Protein AF-A0AAV8YBH5-F1 (afdb_monomer)

Secondary structure (DSSP, 8-state):
-EEE-TTS-EEEE--SS-TTS-HHHHHHTSHHHHHHHHSPPSTT--EE--TTSPPBTTEE---SS--SHHHHHHHHHHHHHHHHHHHHHHHHHHHSGGGSGGG----S-HHHHHHHHHHHHHHHHHHHHTT----S-GGG-

Radius of gyration: 16.52 Å; Cα contacts (8 Å, |Δi|>4): 124; chains: 1; bounding box: 41×40×45 Å

Foldseek 3Di:
DWFDDPLLQTPDDDLLDDPVDQPQVCCVPDPVVVCVVVDPDPPPAADEDEPSHDDDPRYDYQDPDDDDPVSVVVNVVSVVNVVSVVVSLLLLCVVVVCSPCVVPDPPDDSVVVSVVSVVSSVVVNVCSVVVPDDPDDPVSD

Solvent-accessible surface area (backbone atoms only — not comparable to full-atom values): 8636 Å² total; per-residue (Å²): 95,77,42,61,52,97,82,74,41,70,78,47,77,50,66,91,65,65,92,87,58,56,64,38,60,52,46,75,70,36,69,64,51,56,44,63,75,75,41,86,65,63,88,96,58,68,44,79,47,54,76,68,40,73,76,50,100,54,27,48,45,49,65,90,78,58,86,48,74,67,45,44,51,50,36,60,70,51,46,61,60,55,55,52,55,52,43,50,53,29,50,49,23,64,76,42,34,74,71,25,77,91,53,42,84,77,92,56,59,68,76,56,50,38,52,50,54,52,48,53,56,53,51,50,41,50,36,61,76,68,65,56,80,78,93,65,58,83,88,73,82

Sequence (141 aa):
MIVCDSNKKIIDVVAQYPGSVHDSFIYNNCGLRRFLHSAELPRNSWLLGDKGYPLEHCLLTPFRNPNNDMEERYNIAHRPTRNLIECIFGI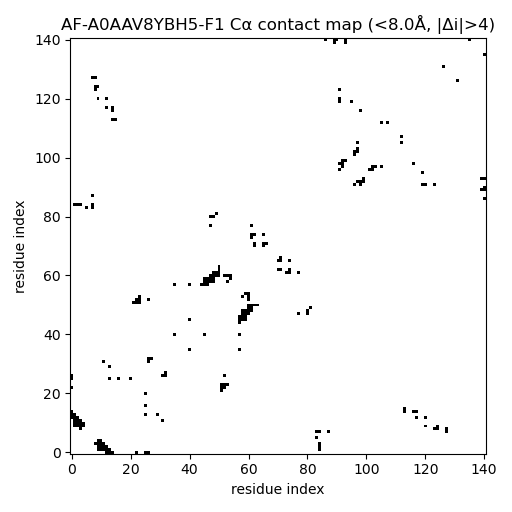LKLIWRILHDSGGNLLYKPSKIIKLIICCVMLHNIRIAHNFPEEYNEYDI

Mean predicted aligned error: 4.98 Å

pLDDT: mean 89.53, std 8.85, range [56.62, 97.75]

InterPro domains:
  IPR027806 Harbinger transposase-derived nuclease domain [PF13359] (1-125)
  IPR045249 Putative nuclease HARBI1-like [PTHR22930] (2-130)

Structure (mmCIF, N/CA/C/O backbone):
data_AF-A0AAV8YBH5-F1
#
_entry.id   AF-A0AAV8YBH5-F1
#
loop_
_atom_site.group_PDB
_atom_site.id
_atom_site.type_symbol
_atom_site.label_atom_id
_atom_site.label_alt_id
_atom_site.label_comp_id
_atom_site.label_asym_id
_atom_site.label_entity_id
_atom_site.label_seq_id
_atom_site.pdbx_PDB_ins_code
_atom_site.Cartn_x
_atom_site.Cartn_y
_atom_site.Cartn_z
_atom_site.occupancy
_atom_site.B_iso_or_equiv
_atom_site.auth_seq_id
_atom_site.auth_comp_id
_atom_site.auth_asym_id
_atom_site.auth_atom_id
_atom_site.pdbx_PDB_model_num
ATOM 1 N N . MET A 1 1 ? -0.035 -2.577 6.803 1.00 92.44 1 MET A N 1
ATOM 2 C CA . MET A 1 1 ? -0.074 -2.726 5.330 1.00 92.44 1 MET A CA 1
ATOM 3 C C . MET A 1 1 ? -1.412 -2.213 4.816 1.00 92.44 1 MET A C 1
ATOM 5 O O . MET A 1 1 ? -2.434 -2.556 5.402 1.00 92.44 1 MET A O 1
ATOM 9 N N . ILE A 1 2 ? -1.403 -1.387 3.771 1.00 95.00 2 ILE A N 1
ATOM 10 C CA . ILE A 1 2 ? -2.594 -0.922 3.045 1.00 95.00 2 ILE A CA 1
ATOM 11 C C . ILE A 1 2 ? -2.386 -1.267 1.573 1.00 95.00 2 ILE A C 1
ATOM 13 O O . ILE A 1 2 ? -1.270 -1.142 1.074 1.00 95.00 2 ILE A O 1
ATOM 17 N N . VAL A 1 3 ? -3.453 -1.676 0.896 1.00 94.94 3 VAL A N 1
ATOM 18 C CA . VAL A 1 3 ? -3.488 -1.810 -0.561 1.00 94.94 3 VAL A CA 1
ATOM 19 C C . VAL A 1 3 ? -4.598 -0.920 -1.088 1.00 94.94 3 VAL A C 1
ATOM 21 O O . VAL A 1 3 ? -5.679 -0.868 -0.499 1.00 94.94 3 VAL A O 1
ATOM 24 N N . CYS A 1 4 ? -4.345 -0.213 -2.183 1.00 95.06 4 CYS A N 1
ATOM 25 C CA . CYS A 1 4 ? -5.305 0.693 -2.795 1.00 95.06 4 CYS A CA 1
ATOM 26 C C . CYS A 1 4 ? -5.324 0.558 -4.318 1.00 95.06 4 CYS A C 1
ATOM 28 O O . CYS A 1 4 ? -4.398 0.007 -4.915 1.00 95.06 4 CYS A O 1
ATOM 30 N N . ASP A 1 5 ? -6.377 1.086 -4.935 1.00 92.44 5 ASP A N 1
ATOM 31 C CA . ASP A 1 5 ? -6.405 1.342 -6.372 1.00 92.44 5 ASP A CA 1
ATOM 32 C C . ASP A 1 5 ? -5.802 2.718 -6.714 1.00 92.44 5 ASP A C 1
ATOM 34 O O . ASP A 1 5 ? -5.404 3.488 -5.833 1.00 92.44 5 ASP A O 1
ATOM 38 N N . SER A 1 6 ? -5.745 3.043 -8.007 1.00 89.88 6 SER A N 1
ATOM 39 C CA . SER A 1 6 ? -5.219 4.317 -8.514 1.00 89.88 6 SER A CA 1
ATOM 40 C C . SER A 1 6 ? -6.033 5.548 -8.096 1.00 89.88 6 SER A C 1
ATOM 42 O O . SER A 1 6 ? -5.536 6.663 -8.211 1.00 89.88 6 SER A O 1
ATOM 44 N N . ASN A 1 7 ? -7.260 5.370 -7.599 1.00 90.31 7 ASN A N 1
ATOM 45 C CA . ASN A 1 7 ? -8.150 6.443 -7.148 1.00 90.31 7 ASN A CA 1
ATOM 46 C C . ASN A 1 7 ? -8.070 6.657 -5.629 1.00 90.31 7 ASN A C 1
ATOM 48 O O . ASN A 1 7 ? -8.991 7.210 -5.030 1.00 90.31 7 ASN A O 1
ATOM 52 N N . LYS A 1 8 ? -6.984 6.198 -4.988 1.00 92.50 8 LYS A N 1
ATOM 53 C CA . LYS A 1 8 ? -6.759 6.256 -3.533 1.00 92.50 8 LYS A CA 1
ATOM 54 C C . LYS A 1 8 ? -7.788 5.463 -2.711 1.00 92.50 8 LYS A C 1
ATOM 56 O O . LYS A 1 8 ? -7.820 5.605 -1.484 1.00 92.50 8 LYS A O 1
ATOM 61 N N . LYS A 1 9 ? -8.622 4.621 -3.337 1.00 94.69 9 LYS A N 1
ATOM 62 C CA . LYS A 1 9 ? -9.586 3.780 -2.620 1.00 94.69 9 LYS A CA 1
ATOM 63 C C . LYS A 1 9 ? -8.855 2.585 -2.033 1.00 94.69 9 LYS A C 1
ATOM 65 O O . LYS A 1 9 ? -8.199 1.829 -2.745 1.00 94.69 9 LYS A O 1
ATOM 70 N N . ILE A 1 10 ? -8.985 2.398 -0.727 1.00 96.81 10 ILE A N 1
ATOM 71 C CA . ILE A 1 10 ? -8.327 1.311 -0.006 1.00 96.81 10 ILE A CA 1
ATOM 72 C C . ILE A 1 10 ? -9.113 0.018 -0.242 1.00 96.81 10 ILE A C 1
ATOM 74 O O . ILE A 1 10 ? -10.306 -0.046 0.053 1.00 96.81 10 ILE A O 1
ATOM 78 N N . ILE A 1 11 ? -8.450 -1.006 -0.775 1.00 94.25 11 ILE A N 1
ATOM 79 C CA . ILE A 1 11 ? -9.054 -2.304 -1.103 1.00 94.25 11 ILE A CA 1
ATOM 80 C C . ILE A 1 11 ? -8.785 -3.364 -0.033 1.00 94.25 11 ILE A C 1
ATOM 82 O O . ILE A 1 11 ? -9.617 -4.243 0.169 1.00 94.25 11 ILE A O 1
ATOM 86 N N . ASP A 1 12 ? -7.655 -3.267 0.669 1.00 95.00 12 ASP A N 1
ATOM 87 C CA . ASP A 1 12 ? -7.287 -4.172 1.757 1.00 95.00 12 ASP A CA 1
ATOM 88 C C . ASP A 1 12 ? -6.472 -3.429 2.819 1.00 95.00 12 ASP A C 1
ATOM 90 O O . ASP A 1 12 ? -5.710 -2.503 2.519 1.00 95.00 12 ASP A O 1
ATOM 94 N N . VAL A 1 13 ? -6.637 -3.833 4.078 1.00 96.06 13 VAL A N 1
ATOM 95 C CA . VAL A 1 13 ? -5.905 -3.262 5.207 1.00 96.06 13 VAL A CA 1
ATOM 96 C C . VAL A 1 13 ? -5.565 -4.336 6.232 1.00 96.06 13 VAL A C 1
ATOM 98 O O . VAL A 1 13 ? -6.417 -5.074 6.724 1.00 96.06 13 VAL A O 1
ATOM 101 N N . VAL A 1 14 ? -4.297 -4.355 6.635 1.00 95.75 14 VAL A N 1
ATOM 102 C CA . VAL A 1 14 ? -3.799 -5.170 7.743 1.00 95.75 14 VAL A CA 1
ATOM 103 C C . VAL A 1 14 ? -3.192 -4.249 8.793 1.00 95.75 14 VAL A C 1
ATOM 105 O O . VAL A 1 14 ? -2.105 -3.696 8.601 1.00 95.75 14 VAL A O 1
ATOM 108 N N . ALA A 1 15 ? -3.908 -4.106 9.911 1.00 94.31 15 ALA A N 1
ATOM 109 C CA . ALA A 1 15 ? -3.561 -3.232 11.038 1.00 94.31 15 ALA A CA 1
ATOM 110 C C . ALA A 1 15 ? -3.095 -3.994 12.297 1.00 94.31 15 ALA A C 1
ATOM 112 O O . ALA A 1 15 ? -2.873 -3.392 13.341 1.00 94.31 15 ALA A O 1
ATOM 113 N N . GLN A 1 16 ? -2.974 -5.324 12.225 1.00 93.25 16 GLN A N 1
ATO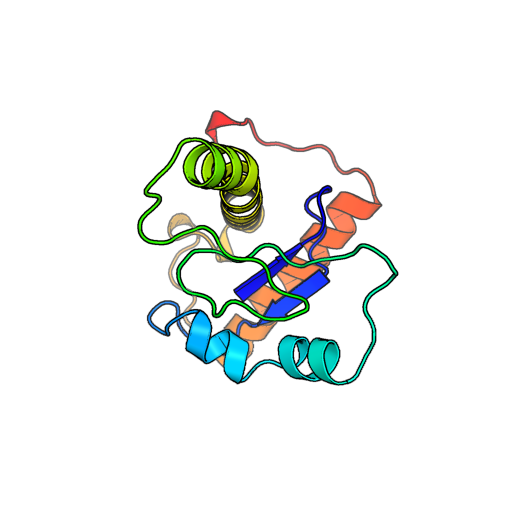M 114 C CA . GLN A 1 16 ? -2.701 -6.187 13.386 1.00 93.25 16 GLN A CA 1
ATOM 115 C C . GLN A 1 16 ? -1.226 -6.210 13.819 1.00 93.25 16 GLN A C 1
ATOM 117 O O . GLN A 1 16 ? -0.908 -6.780 14.860 1.00 93.25 16 GLN A O 1
ATOM 122 N N . TYR A 1 17 ? -0.333 -5.604 13.036 1.00 92.44 17 TYR A N 1
ATOM 123 C CA . TYR A 1 17 ? 1.106 -5.620 13.276 1.00 92.44 17 TYR A CA 1
ATOM 124 C C . TYR A 1 17 ? 1.616 -4.217 13.622 1.00 92.44 17 TYR A C 1
ATOM 126 O O . TYR A 1 17 ? 1.163 -3.245 13.011 1.00 92.44 17 TYR A O 1
ATOM 134 N N . PRO A 1 18 ? 2.561 -4.093 14.571 1.00 87.06 18 PRO A N 1
ATOM 135 C CA . PRO A 1 18 ? 3.231 -2.828 14.836 1.00 87.06 18 PRO A CA 1
ATOM 136 C C . PRO A 1 18 ? 4.136 -2.428 13.663 1.00 87.06 18 PRO A C 1
ATOM 138 O O . PRO A 1 18 ? 4.579 -3.274 12.888 1.00 87.06 18 PRO A O 1
ATOM 141 N N . GLY A 1 19 ? 4.456 -1.134 13.566 1.00 83.88 19 GLY A N 1
ATOM 142 C CA . GLY A 1 19 ? 5.238 -0.575 12.453 1.00 83.88 19 GLY A CA 1
ATOM 143 C C . GLY A 1 19 ? 6.690 -1.060 12.353 1.00 83.88 19 GLY A C 1
ATOM 144 O O . GLY A 1 19 ? 7.342 -0.803 11.351 1.00 83.88 19 GLY A O 1
ATOM 145 N N . SER A 1 20 ? 7.203 -1.767 13.364 1.00 89.62 20 SER A N 1
ATOM 146 C CA . SER A 1 20 ? 8.539 -2.375 13.340 1.00 89.62 20 SER A CA 1
ATOM 147 C C . SER A 1 20 ? 8.597 -3.716 12.601 1.00 89.62 20 SER A C 1
ATOM 149 O O . SER A 1 20 ? 9.685 -4.243 12.377 1.00 89.62 20 SER A O 1
ATOM 151 N N . VAL A 1 21 ? 7.450 -4.304 12.252 1.00 93.50 21 VAL A N 1
ATOM 152 C CA . VAL A 1 21 ? 7.398 -5.596 11.560 1.00 93.50 21 VAL A CA 1
ATOM 153 C C . VAL A 1 21 ? 7.672 -5.394 10.075 1.00 93.50 21 VAL A C 1
ATOM 155 O O . VAL A 1 21 ? 7.069 -4.534 9.443 1.00 93.50 21 VAL A O 1
ATOM 158 N N . HIS A 1 22 ? 8.549 -6.223 9.507 1.00 92.88 22 HIS A N 1
ATOM 159 C CA . HIS A 1 22 ? 8.848 -6.187 8.078 1.00 92.88 22 HIS A CA 1
ATOM 160 C C . HIS A 1 22 ? 7.597 -6.406 7.220 1.00 92.88 22 HIS A C 1
ATOM 162 O O . HIS A 1 22 ? 6.841 -7.356 7.428 1.00 92.88 22 HIS A O 1
ATOM 168 N N . ASP A 1 23 ? 7.449 -5.585 6.186 1.00 91.62 23 ASP A N 1
ATOM 169 C CA . ASP A 1 23 ? 6.336 -5.646 5.240 1.00 91.62 23 ASP A CA 1
ATOM 170 C C . ASP A 1 23 ? 6.159 -7.029 4.594 1.00 91.62 23 ASP A C 1
ATOM 172 O O . ASP A 1 23 ? 5.041 -7.543 4.518 1.00 91.62 23 ASP A O 1
ATOM 176 N N . SER A 1 24 ? 7.257 -7.699 4.227 1.00 93.31 24 SER A N 1
ATOM 177 C CA . SER A 1 24 ? 7.223 -9.078 3.719 1.00 93.31 24 SER A CA 1
ATOM 178 C C . SER A 1 24 ? 6.639 -10.070 4.718 1.00 93.31 24 SER A C 1
ATOM 180 O O . SER A 1 24 ? 5.917 -10.984 4.324 1.00 93.31 24 SER A O 1
ATOM 182 N N . PHE A 1 25 ? 6.910 -9.899 6.014 1.00 95.81 25 PHE A N 1
ATOM 183 C CA . PHE A 1 25 ? 6.336 -10.754 7.046 1.00 95.81 25 PHE A CA 1
ATOM 184 C C . PHE A 1 25 ? 4.823 -10.544 7.139 1.00 95.81 25 PHE A C 1
ATOM 186 O O . PHE A 1 25 ? 4.076 -11.521 7.187 1.00 95.81 25 PHE A O 1
ATOM 193 N N . ILE A 1 26 ? 4.361 -9.292 7.113 1.00 95.75 26 ILE A N 1
ATOM 194 C CA . ILE A 1 26 ? 2.927 -8.974 7.128 1.00 95.75 26 ILE A CA 1
ATOM 195 C C . ILE A 1 26 ? 2.246 -9.569 5.891 1.00 95.75 26 ILE A C 1
ATOM 197 O O . ILE A 1 26 ? 1.220 -10.234 6.023 1.00 95.75 26 ILE A O 1
ATOM 201 N N . TYR A 1 27 ? 2.837 -9.392 4.707 1.00 95.25 27 TYR A N 1
ATOM 202 C CA . TYR A 1 27 ? 2.323 -9.935 3.449 1.00 95.25 27 TYR A CA 1
ATOM 203 C C . TYR A 1 27 ? 2.242 -11.466 3.451 1.00 95.25 27 TYR A C 1
ATOM 205 O O . TYR A 1 27 ? 1.227 -12.041 3.067 1.00 95.25 27 TYR A O 1
ATOM 213 N N . ASN A 1 28 ? 3.273 -12.146 3.954 1.00 94.50 28 ASN A N 1
ATOM 214 C CA . ASN A 1 28 ? 3.293 -13.607 4.024 1.00 94.50 28 ASN A CA 1
ATOM 215 C C . ASN A 1 28 ? 2.211 -14.183 4.949 1.00 94.50 28 ASN A C 1
ATOM 217 O O . ASN A 1 28 ? 1.800 -15.329 4.768 1.00 94.50 28 ASN A O 1
ATOM 221 N N . ASN A 1 29 ? 1.735 -13.390 5.911 1.00 94.69 29 ASN A N 1
ATOM 222 C CA . ASN A 1 29 ? 0.746 -13.803 6.902 1.00 94.69 29 ASN A CA 1
ATOM 223 C C . ASN A 1 29 ? -0.646 -13.183 6.681 1.00 94.69 29 ASN A C 1
ATOM 225 O O . ASN A 1 29 ? -1.551 -13.420 7.482 1.00 94.69 29 ASN A O 1
ATOM 229 N N . CYS A 1 30 ? -0.854 -12.401 5.617 1.00 93.38 30 CYS A N 1
ATOM 230 C CA . CYS A 1 30 ? -2.133 -11.741 5.374 1.00 93.38 30 CYS A CA 1
ATOM 231 C C . CYS A 1 30 ? -3.109 -12.600 4.555 1.00 93.38 30 CYS A C 1
ATOM 233 O O . CYS A 1 30 ? -2.733 -13.493 3.790 1.00 93.38 30 CYS A O 1
ATOM 235 N N . GLY A 1 31 ? -4.403 -12.292 4.697 1.00 92.94 31 GLY A N 1
ATOM 236 C CA . GLY A 1 31 ? -5.460 -12.912 3.895 1.00 92.94 31 GLY A CA 1
ATOM 237 C C . GLY A 1 31 ? -5.344 -12.580 2.405 1.00 92.94 31 GLY A C 1
ATOM 238 O O . GLY A 1 31 ? -5.628 -13.441 1.575 1.00 92.94 31 GLY A O 1
ATOM 239 N N . LEU A 1 32 ? -4.855 -11.380 2.069 1.00 92.25 32 LEU A N 1
ATOM 240 C CA . LEU A 1 32 ? -4.694 -10.931 0.689 1.00 92.25 32 LEU A CA 1
ATOM 241 C C . LEU A 1 32 ? -3.760 -11.843 -0.110 1.00 92.25 32 LEU A C 1
ATOM 243 O O . LEU A 1 32 ? -4.144 -12.300 -1.179 1.00 92.25 32 LEU A O 1
ATOM 247 N N . ARG A 1 33 ? -2.568 -12.177 0.400 1.00 92.81 33 ARG A N 1
ATOM 248 C CA . ARG A 1 33 ? -1.653 -13.085 -0.309 1.00 92.81 33 ARG A CA 1
ATOM 249 C C . ARG A 1 33 ? -2.303 -14.446 -0.560 1.00 92.81 33 ARG A C 1
ATOM 251 O O . ARG A 1 33 ? -2.230 -14.966 -1.666 1.00 92.81 33 ARG A O 1
ATOM 258 N N . ARG A 1 34 ? -3.001 -15.005 0.437 1.00 92.25 34 ARG A N 1
ATOM 259 C CA . ARG A 1 34 ? -3.737 -16.273 0.280 1.00 92.25 34 ARG A CA 1
ATOM 260 C C . ARG A 1 34 ? -4.806 -16.177 -0.809 1.00 92.25 34 ARG A C 1
ATOM 262 O O . ARG A 1 34 ? -4.946 -17.103 -1.602 1.00 92.25 34 ARG A O 1
ATOM 269 N N . PHE A 1 35 ? -5.532 -15.064 -0.857 1.00 90.12 35 PHE A N 1
ATOM 270 C CA . PHE A 1 35 ? -6.500 -14.792 -1.912 1.00 90.12 35 PHE A CA 1
ATOM 271 C C . PHE A 1 35 ? -5.823 -14.724 -3.288 1.00 90.12 35 PHE A C 1
ATOM 273 O O . PHE A 1 35 ? -6.224 -15.452 -4.181 1.00 90.12 35 PHE A O 1
ATOM 280 N N . LEU A 1 36 ? -4.734 -13.968 -3.440 1.00 89.25 36 LEU A N 1
ATOM 281 C CA . LEU A 1 36 ? -3.999 -13.839 -4.710 1.00 89.25 36 LEU A CA 1
ATOM 282 C C . LEU A 1 36 ? -3.410 -15.159 -5.231 1.00 89.25 36 LEU A C 1
ATOM 284 O O . LEU A 1 36 ? -3.212 -15.314 -6.430 1.00 89.25 36 LEU A O 1
ATOM 288 N N . HIS A 1 37 ? -3.098 -16.101 -4.339 1.00 87.25 37 HIS A N 1
ATOM 289 C CA . HIS A 1 37 ? -2.620 -17.442 -4.707 1.00 87.25 37 HIS A CA 1
ATOM 290 C C . HIS A 1 37 ? -3.746 -18.420 -5.052 1.00 87.25 37 HIS A C 1
ATOM 292 O O . HIS A 1 37 ? -3.496 -19.414 -5.724 1.00 87.25 37 HIS A O 1
ATOM 298 N N . SER A 1 38 ? -4.966 -18.175 -4.571 1.00 86.00 38 SER A N 1
ATOM 299 C CA . SER A 1 38 ? -6.115 -19.076 -4.767 1.00 86.00 38 SER A CA 1
ATOM 300 C C . SER A 1 38 ? -7.126 -18.571 -5.794 1.00 86.00 38 SER A C 1
ATOM 302 O O . SER A 1 38 ? -7.915 -19.361 -6.305 1.00 86.00 38 SER A O 1
ATOM 304 N N . ALA A 1 39 ? -7.103 -17.277 -6.099 1.00 77.44 39 ALA A N 1
ATOM 305 C CA . ALA A 1 39 ? -7.981 -16.623 -7.048 1.00 77.44 39 ALA A CA 1
ATOM 306 C C . ALA A 1 39 ? -7.166 -16.014 -8.188 1.00 77.44 39 ALA A C 1
ATOM 308 O O . ALA A 1 39 ? -6.104 -15.428 -7.974 1.00 77.44 39 ALA A O 1
ATOM 309 N N . GLU A 1 40 ? -7.699 -16.102 -9.402 1.00 72.44 40 GLU A N 1
ATOM 310 C CA . GLU A 1 40 ? -7.195 -15.300 -10.506 1.00 72.44 40 GLU A CA 1
ATOM 311 C C . GLU A 1 40 ? -7.640 -13.850 -10.296 1.00 72.44 40 GLU A C 1
ATOM 313 O O . GLU A 1 40 ? -8.835 -13.553 -10.201 1.00 72.44 40 GLU A O 1
ATOM 318 N N . LEU A 1 41 ? -6.671 -12.933 -10.219 1.00 76.38 41 LEU A N 1
ATOM 319 C CA . LEU A 1 41 ? -6.970 -11.515 -10.380 1.00 76.38 41 LEU A CA 1
ATOM 320 C C . LEU A 1 41 ? -7.652 -11.285 -11.741 1.00 76.38 41 LEU A C 1
ATOM 322 O O . LEU A 1 41 ? -7.410 -12.046 -12.685 1.00 76.38 41 LEU A O 1
ATOM 326 N N . PRO A 1 42 ? -8.467 -10.220 -11.886 1.00 79.69 42 PRO A N 1
ATOM 327 C CA . PRO A 1 42 ? -8.978 -9.830 -13.192 1.00 79.69 42 PRO A CA 1
ATOM 328 C C . PRO A 1 42 ? -7.840 -9.776 -14.214 1.00 79.69 42 PRO A C 1
ATOM 330 O O . PRO A 1 42 ? -6.732 -9.337 -13.888 1.00 79.69 42 PRO A O 1
ATOM 333 N N . ARG A 1 43 ? -8.105 -10.229 -15.447 1.00 76.38 43 ARG A N 1
ATOM 334 C CA . ARG A 1 43 ? -7.079 -10.276 -16.499 1.00 76.38 43 ARG A CA 1
ATOM 335 C C . ARG A 1 43 ? -6.333 -8.946 -16.577 1.00 76.38 43 ARG A C 1
ATOM 337 O O . ARG A 1 43 ? -6.953 -7.886 -16.574 1.00 76.38 43 ARG A O 1
ATOM 344 N N . ASN A 1 44 ? -5.010 -9.036 -16.687 1.00 79.81 44 ASN A N 1
ATOM 345 C CA . ASN A 1 44 ? -4.101 -7.893 -16.763 1.00 79.81 44 ASN A CA 1
ATOM 346 C C . ASN A 1 44 ? -4.096 -6.991 -15.514 1.00 79.81 44 ASN A C 1
ATOM 348 O O . ASN A 1 44 ? -3.934 -5.779 -15.634 1.00 79.81 44 ASN A O 1
ATOM 352 N N . SER A 1 45 ? -4.268 -7.571 -14.323 1.00 84.19 45 SER A N 1
ATOM 353 C CA . SER A 1 45 ? -4.137 -6.850 -13.052 1.00 84.19 45 SER A CA 1
ATOM 354 C C . SER A 1 45 ? -2.958 -7.377 -12.240 1.00 84.19 45 SER A C 1
ATOM 356 O O . SER A 1 45 ? -2.805 -8.585 -12.066 1.00 84.19 45 SER A O 1
ATOM 358 N N . TRP A 1 46 ? -2.163 -6.459 -11.693 1.00 89.94 46 TRP A N 1
ATOM 359 C CA . TRP A 1 46 ? -1.047 -6.755 -10.799 1.00 89.94 46 TRP A CA 1
ATOM 360 C C . TRP A 1 46 ? -1.066 -5.798 -9.618 1.00 89.94 46 TRP A C 1
ATOM 362 O O . TRP A 1 46 ? -1.428 -4.630 -9.760 1.00 89.94 46 TRP A O 1
ATOM 372 N N . LEU A 1 47 ? -0.630 -6.283 -8.460 1.00 92.94 47 LEU A N 1
ATOM 373 C CA . LEU A 1 47 ? -0.230 -5.407 -7.373 1.00 92.94 47 LEU A CA 1
ATOM 374 C C . LEU A 1 47 ? 1.189 -4.910 -7.620 1.00 92.94 47 LEU A C 1
ATOM 376 O O . LEU A 1 47 ? 2.048 -5.647 -8.103 1.00 92.94 47 LEU A O 1
ATOM 380 N N . LEU A 1 48 ? 1.430 -3.663 -7.242 1.00 94.75 48 LEU A N 1
ATOM 381 C CA . LEU A 1 48 ? 2.747 -3.049 -7.260 1.00 94.75 48 LEU A CA 1
ATOM 382 C C . LEU A 1 48 ? 3.195 -2.874 -5.805 1.00 94.75 48 LEU A C 1
ATOM 384 O O . LEU A 1 48 ? 2.594 -2.118 -5.045 1.00 94.75 48 LEU A O 1
ATOM 388 N N . GLY A 1 49 ? 4.219 -3.623 -5.404 1.00 94.38 49 GLY A N 1
ATOM 389 C CA . GLY A 1 49 ? 4.813 -3.582 -4.068 1.00 94.38 49 GLY A CA 1
ATOM 390 C C . GLY A 1 49 ? 6.118 -2.799 -4.051 1.00 94.38 49 GLY A C 1
ATOM 391 O O . GLY A 1 49 ? 6.711 -2.526 -5.094 1.00 94.38 49 GLY A O 1
ATOM 392 N N . ASP A 1 50 ? 6.599 -2.441 -2.866 1.00 92.81 50 ASP A N 1
ATOM 393 C CA . ASP A 1 50 ? 7.933 -1.860 -2.723 1.00 92.81 50 ASP A CA 1
ATOM 394 C C . ASP A 1 50 ? 9.048 -2.933 -2.719 1.00 92.81 50 ASP A C 1
ATOM 396 O O . ASP A 1 50 ? 8.794 -4.129 -2.868 1.00 92.81 50 ASP A O 1
ATOM 400 N N . LYS A 1 51 ? 10.313 -2.512 -2.562 1.00 91.44 51 LYS A N 1
ATOM 401 C CA . LYS A 1 51 ? 11.480 -3.423 -2.554 1.00 91.44 51 LYS A CA 1
ATOM 402 C C . LYS A 1 51 ? 11.466 -4.441 -1.399 1.00 91.44 51 LYS A C 1
ATOM 404 O O . LYS A 1 51 ? 12.222 -5.419 -1.451 1.00 91.44 51 LYS A O 1
ATOM 409 N N . GLY A 1 52 ? 10.681 -4.183 -0.352 1.00 91.19 52 GLY A N 1
ATOM 410 C CA . GLY A 1 52 ? 10.556 -5.009 0.842 1.00 91.19 52 GLY A CA 1
ATOM 411 C C . GLY A 1 52 ? 9.691 -6.248 0.637 1.00 91.19 52 GLY A C 1
ATOM 412 O O . GLY A 1 52 ? 9.848 -7.209 1.388 1.00 91.19 52 GLY A O 1
ATOM 413 N N . TYR A 1 53 ? 8.838 -6.270 -0.389 1.00 94.00 53 TYR A N 1
ATOM 414 C CA . TYR A 1 53 ? 7.988 -7.413 -0.721 1.00 94.00 53 TYR A CA 1
ATOM 415 C C . TYR A 1 53 ? 8.699 -8.427 -1.642 1.00 94.00 53 TYR A C 1
ATOM 417 O O . TYR A 1 53 ? 9.650 -8.074 -2.350 1.00 94.00 53 TYR A O 1
ATOM 425 N N . PRO A 1 54 ? 8.272 -9.705 -1.647 1.00 93.12 54 PRO A N 1
ATOM 426 C CA . PRO A 1 54 ? 8.719 -10.671 -2.648 1.00 93.12 54 PRO A CA 1
ATOM 427 C C . PRO A 1 54 ? 8.126 -10.361 -4.034 1.00 93.12 54 PRO A C 1
ATOM 429 O O . PRO A 1 54 ? 7.029 -9.820 -4.139 1.00 93.12 54 PRO A O 1
ATOM 432 N N . LEU A 1 55 ? 8.846 -10.735 -5.096 1.00 94.56 55 LEU A N 1
ATOM 433 C CA . LEU A 1 55 ? 8.297 -10.783 -6.454 1.00 94.56 55 LEU A CA 1
ATOM 434 C C . LEU A 1 55 ? 7.449 -12.056 -6.602 1.00 94.56 55 LEU A C 1
ATOM 436 O O . LEU A 1 55 ? 7.963 -13.155 -6.399 1.00 94.56 55 LEU A O 1
ATOM 440 N N . GLU A 1 56 ? 6.174 -11.914 -6.963 1.00 92.12 56 GLU A N 1
ATOM 441 C CA . GLU A 1 56 ? 5.235 -13.029 -7.162 1.00 92.12 56 GLU A CA 1
ATOM 442 C C . GLU A 1 56 ? 4.364 -12.810 -8.416 1.00 92.12 56 GLU A C 1
ATOM 444 O O . GLU A 1 56 ? 4.361 -11.729 -9.003 1.00 92.12 56 GLU A O 1
ATOM 449 N N . HIS A 1 57 ? 3.593 -13.821 -8.836 1.00 86.69 57 HIS A N 1
ATOM 450 C CA . HIS A 1 57 ? 2.785 -13.786 -10.071 1.00 86.69 57 HIS A CA 1
ATOM 451 C C . HIS A 1 57 ? 1.788 -12.619 -10.125 1.00 86.69 57 HIS A C 1
ATOM 453 O O . HIS A 1 57 ? 1.547 -12.061 -11.194 1.00 86.69 57 HIS A O 1
ATOM 459 N N . CYS A 1 58 ? 1.244 -12.232 -8.971 1.00 89.50 58 CYS A N 1
ATOM 460 C CA . CYS A 1 58 ? 0.318 -11.110 -8.822 1.00 89.50 58 CYS A CA 1
ATOM 461 C C . CYS A 1 58 ? 0.931 -9.896 -8.102 1.00 89.50 58 CYS A C 1
ATOM 463 O O . CYS A 1 58 ? 0.193 -8.956 -7.807 1.00 89.50 58 CYS A O 1
ATOM 465 N N . LEU A 1 59 ? 2.237 -9.895 -7.800 1.00 93.38 59 LEU A N 1
ATOM 466 C CA . LEU A 1 59 ? 2.910 -8.811 -7.077 1.00 93.38 59 LEU A CA 1
ATOM 467 C C . LEU A 1 59 ? 4.254 -8.469 -7.721 1.00 93.38 59 LEU A C 1
ATOM 469 O O . LEU A 1 59 ? 5.238 -9.188 -7.558 1.00 93.38 59 LEU A O 1
ATOM 473 N N . LEU A 1 60 ? 4.294 -7.336 -8.413 1.00 94.75 60 LEU A N 1
ATOM 474 C CA . LEU A 1 60 ? 5.495 -6.798 -9.035 1.00 94.75 60 LEU A CA 1
ATOM 475 C C . LEU A 1 60 ? 6.240 -5.894 -8.056 1.00 94.75 60 LEU A C 1
ATOM 477 O O . LEU A 1 60 ? 5.637 -5.063 -7.377 1.00 94.75 60 LEU A O 1
ATOM 481 N N . THR A 1 61 ? 7.562 -6.027 -8.008 1.00 96.19 61 THR A N 1
ATOM 482 C CA . THR A 1 61 ? 8.439 -5.211 -7.160 1.00 96.19 61 THR A CA 1
ATOM 483 C C . THR A 1 61 ? 9.558 -4.584 -7.996 1.00 96.19 61 THR A C 1
ATOM 485 O O . THR A 1 61 ? 9.895 -5.109 -9.062 1.00 96.19 61 THR A O 1
ATOM 488 N N . PRO A 1 62 ? 10.119 -3.436 -7.574 1.00 96.44 62 PRO A N 1
ATOM 489 C CA . PRO A 1 62 ? 11.194 -2.776 -8.302 1.00 96.44 62 PRO A CA 1
ATOM 490 C C . PRO A 1 62 ? 12.493 -3.588 -8.248 1.00 96.44 62 PRO A C 1
ATOM 492 O O . PRO A 1 62 ? 12.787 -4.249 -7.246 1.00 96.44 62 PRO A O 1
ATOM 495 N N . PHE A 1 63 ? 13.325 -3.477 -9.287 1.00 95.94 63 PHE A N 1
ATOM 496 C CA . PHE A 1 63 ? 14.671 -4.046 -9.277 1.00 95.94 63 PHE A CA 1
ATOM 497 C C . PHE A 1 63 ? 15.464 -3.464 -8.104 1.00 95.94 63 PHE A C 1
ATOM 499 O O . PHE A 1 63 ? 15.541 -2.242 -7.916 1.00 95.94 63 PHE A O 1
ATOM 506 N N . ARG A 1 64 ? 16.065 -4.342 -7.292 1.00 93.12 64 ARG A N 1
ATOM 507 C CA . ARG A 1 64 ? 16.858 -3.924 -6.127 1.00 93.12 64 ARG A CA 1
ATOM 508 C C . ARG A 1 64 ? 18.091 -3.139 -6.562 1.00 93.12 64 ARG A C 1
ATOM 510 O O . ARG A 1 64 ? 18.260 -2.017 -6.084 1.00 93.12 64 ARG A O 1
ATOM 517 N N . ASN A 1 65 ? 18.829 -3.707 -7.517 1.00 94.94 65 ASN A N 1
ATOM 518 C CA . ASN A 1 65 ? 20.048 -3.170 -8.113 1.00 94.94 65 ASN A CA 1
ATOM 519 C C . ASN A 1 65 ? 19.868 -3.128 -9.643 1.00 94.94 65 ASN A C 1
ATOM 521 O O . ASN A 1 65 ? 20.200 -4.121 -10.290 1.00 94.94 65 ASN A O 1
ATOM 525 N N . PRO A 1 66 ? 19.266 -2.062 -10.204 1.00 95.00 66 PRO A N 1
ATOM 526 C CA . PRO A 1 66 ? 19.108 -1.928 -11.650 1.00 95.00 66 PRO A CA 1
ATOM 527 C C . PRO A 1 66 ? 20.482 -1.808 -12.327 1.00 95.00 66 PRO A C 1
ATOM 529 O O . PRO A 1 66 ? 21.305 -1.000 -11.901 1.00 95.00 66 PRO A O 1
ATOM 532 N N . ASN A 1 67 ? 20.737 -2.606 -13.366 1.00 97.00 67 ASN A N 1
ATOM 533 C CA . ASN A 1 67 ? 22.037 -2.674 -14.055 1.00 97.00 67 ASN A CA 1
ATOM 534 C C . ASN A 1 67 ? 21.991 -2.212 -15.520 1.00 97.00 67 ASN A C 1
ATOM 536 O O . ASN A 1 67 ? 23.012 -2.227 -16.205 1.00 97.00 67 ASN A O 1
ATOM 540 N N . ASN A 1 68 ? 20.816 -1.842 -16.031 1.00 97.31 68 ASN A N 1
ATOM 541 C CA . ASN A 1 68 ? 20.637 -1.361 -17.399 1.00 97.31 68 ASN A CA 1
ATOM 542 C C . ASN A 1 68 ? 19.483 -0.346 -17.490 1.00 97.31 68 ASN A C 1
ATOM 544 O O . ASN A 1 68 ? 18.644 -0.246 -16.592 1.00 97.31 68 ASN A O 1
ATOM 548 N N . ASP A 1 69 ? 19.411 0.368 -18.616 1.00 97.75 69 ASP A N 1
ATOM 549 C CA . ASP A 1 69 ? 18.402 1.407 -18.858 1.00 97.75 69 ASP A CA 1
ATOM 550 C C . ASP A 1 69 ? 16.958 0.885 -18.813 1.00 97.75 69 ASP A C 1
ATOM 552 O O . ASP A 1 69 ? 16.028 1.637 -18.525 1.00 97.75 69 ASP A O 1
ATOM 556 N N . MET A 1 70 ? 16.729 -0.393 -19.129 1.00 97.62 70 MET A N 1
ATOM 557 C CA . MET A 1 70 ? 15.388 -0.983 -19.084 1.00 97.62 70 MET A CA 1
ATOM 558 C C . MET A 1 70 ? 14.919 -1.176 -17.639 1.00 97.62 70 MET A C 1
ATOM 560 O O . MET A 1 70 ? 13.793 -0.803 -17.314 1.00 97.62 70 MET A O 1
ATOM 564 N N . GLU A 1 71 ? 15.791 -1.681 -16.768 1.00 97.31 71 GLU A N 1
ATOM 565 C CA . GLU A 1 71 ? 15.523 -1.842 -15.337 1.00 97.31 71 GLU A CA 1
ATOM 566 C C . GLU A 1 71 ? 15.344 -0.491 -14.636 1.00 97.31 71 GLU A C 1
ATOM 568 O O . GLU A 1 71 ? 14.445 -0.344 -13.804 1.00 97.31 71 GLU A O 1
ATOM 573 N N . GLU A 1 72 ? 16.138 0.520 -15.007 1.00 97.44 72 GLU A N 1
ATOM 574 C CA . GLU A 1 72 ? 15.981 1.869 -14.456 1.00 97.44 72 GLU A CA 1
ATOM 575 C C . GLU A 1 72 ? 14.661 2.505 -14.905 1.00 97.44 72 GLU A C 1
ATOM 577 O O . GLU A 1 72 ? 13.920 3.032 -14.075 1.00 97.44 72 GLU A O 1
ATOM 582 N N . ARG A 1 73 ? 14.296 2.390 -16.192 1.00 97.75 73 ARG A N 1
ATOM 583 C CA . ARG A 1 73 ? 12.994 2.867 -16.691 1.00 97.75 73 ARG A CA 1
ATOM 584 C C . ARG A 1 73 ? 11.822 2.188 -15.992 1.00 97.75 73 ARG A C 1
ATOM 586 O O . ARG A 1 73 ? 10.864 2.871 -15.635 1.00 97.75 73 ARG A O 1
ATOM 593 N N . TYR A 1 74 ? 11.904 0.878 -15.763 1.00 96.31 74 TYR A N 1
ATOM 594 C CA . TYR A 1 74 ? 10.899 0.160 -14.984 1.00 96.31 74 TYR A CA 1
ATOM 595 C C . TYR A 1 74 ? 10.806 0.711 -13.557 1.00 96.31 74 TYR A C 1
ATOM 597 O O . TYR A 1 74 ? 9.720 1.066 -13.107 1.00 96.31 74 TYR A O 1
ATOM 605 N N . ASN A 1 75 ? 11.936 0.879 -12.864 1.00 96.44 75 ASN A N 1
ATOM 606 C CA . ASN A 1 75 ? 11.947 1.445 -11.517 1.00 96.44 75 ASN A CA 1
ATOM 607 C C . ASN A 1 75 ? 11.380 2.873 -11.477 1.00 96.44 75 ASN A C 1
ATOM 609 O O . ASN A 1 75 ? 10.637 3.193 -10.552 1.00 96.44 75 ASN A O 1
ATOM 613 N N . ILE A 1 76 ? 11.688 3.721 -12.465 1.00 95.88 76 ILE A N 1
ATOM 614 C CA . ILE A 1 76 ? 11.120 5.072 -12.599 1.00 95.88 76 ILE A CA 1
ATOM 615 C C . ILE A 1 76 ? 9.599 5.001 -12.751 1.00 95.88 76 ILE A C 1
ATOM 617 O O . ILE A 1 76 ? 8.892 5.703 -12.031 1.00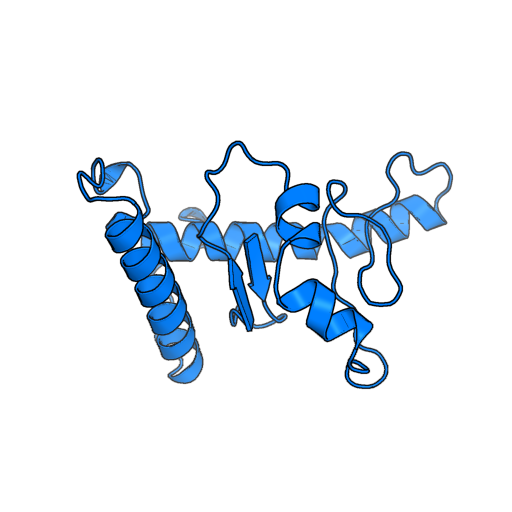 95.88 76 ILE A O 1
ATOM 621 N N . ALA A 1 77 ? 9.094 4.128 -13.626 1.00 94.56 77 ALA A N 1
ATOM 622 C CA . ALA A 1 77 ? 7.658 3.918 -13.808 1.00 94.56 77 ALA A CA 1
ATOM 623 C C . ALA A 1 77 ? 6.975 3.329 -12.559 1.00 94.56 77 ALA A C 1
ATOM 625 O O . ALA A 1 77 ? 5.788 3.560 -12.345 1.00 94.56 77 ALA A O 1
ATOM 626 N N . HIS A 1 78 ? 7.716 2.604 -11.714 1.00 94.81 78 HIS A N 1
ATOM 627 C CA . HIS A 1 78 ? 7.206 1.992 -10.483 1.00 94.81 78 HIS A CA 1
ATOM 628 C C . HIS A 1 78 ? 7.094 2.982 -9.312 1.00 94.81 78 HIS A C 1
ATOM 630 O O . HIS A 1 78 ? 6.209 2.831 -8.466 1.00 94.81 78 HIS A O 1
ATOM 636 N N . ARG A 1 79 ? 7.965 4.006 -9.253 1.00 91.50 79 ARG A N 1
ATOM 637 C CA . ARG A 1 79 ? 8.041 5.001 -8.155 1.00 91.50 79 ARG A CA 1
ATOM 638 C C . ARG A 1 79 ? 6.699 5.658 -7.787 1.00 91.50 79 ARG A C 1
ATOM 640 O O . ARG A 1 79 ? 6.428 5.730 -6.588 1.00 91.50 79 ARG A O 1
ATOM 647 N N . PRO A 1 80 ? 5.838 6.088 -8.735 1.00 91.44 80 PRO A N 1
ATOM 648 C CA . PRO A 1 80 ? 4.565 6.739 -8.411 1.00 91.44 80 PRO A CA 1
ATOM 649 C C . PRO A 1 80 ? 3.651 5.911 -7.502 1.00 91.44 80 PRO A C 1
ATOM 651 O O . PRO A 1 80 ? 2.909 6.475 -6.703 1.00 91.44 80 PRO A O 1
ATOM 654 N N . THR A 1 81 ? 3.745 4.579 -7.560 1.00 88.56 81 THR A N 1
ATOM 655 C CA . THR A 1 81 ? 3.001 3.675 -6.670 1.00 88.56 81 THR A CA 1
ATOM 656 C C . THR A 1 81 ? 3.281 3.971 -5.199 1.00 88.56 81 THR A C 1
ATOM 658 O O . THR A 1 81 ? 2.374 3.977 -4.369 1.00 88.56 81 THR A O 1
ATOM 661 N N . ARG A 1 82 ? 4.549 4.231 -4.863 1.00 86.94 82 ARG A N 1
ATOM 662 C CA . ARG A 1 82 ? 4.958 4.494 -3.485 1.00 86.94 82 ARG A CA 1
ATOM 663 C C . ARG A 1 82 ? 4.422 5.845 -3.013 1.00 86.94 82 ARG A C 1
ATOM 665 O O . ARG A 1 82 ? 3.848 5.914 -1.931 1.00 86.94 82 ARG A O 1
ATOM 672 N N . ASN A 1 83 ? 4.500 6.859 -3.878 1.00 90.12 83 ASN A N 1
ATOM 673 C CA . ASN A 1 83 ? 3.951 8.189 -3.613 1.00 90.12 83 ASN A CA 1
ATOM 674 C C . ASN A 1 83 ? 2.442 8.131 -3.336 1.00 90.12 83 ASN A C 1
ATOM 676 O O . ASN A 1 83 ? 1.954 8.825 -2.452 1.00 90.12 83 ASN A O 1
ATOM 680 N N . LEU A 1 84 ? 1.698 7.281 -4.052 1.00 92.12 84 LEU A N 1
ATOM 681 C CA . LEU A 1 84 ? 0.261 7.102 -3.831 1.00 92.12 84 LEU A CA 1
ATOM 682 C C . LEU A 1 84 ? -0.043 6.559 -2.426 1.00 92.12 84 LEU A C 1
ATOM 684 O O . LEU A 1 84 ? -0.922 7.076 -1.739 1.00 92.12 84 LEU A O 1
ATOM 688 N N . ILE A 1 85 ? 0.693 5.535 -1.987 1.00 93.56 85 ILE A N 1
ATOM 689 C CA . ILE A 1 85 ? 0.525 4.943 -0.653 1.00 93.56 85 ILE A CA 1
ATOM 690 C C . ILE A 1 85 ? 0.927 5.933 0.446 1.00 93.56 85 ILE A C 1
A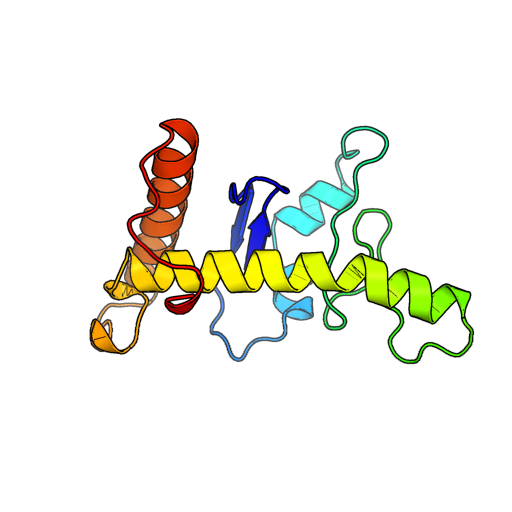TOM 692 O O . ILE A 1 85 ? 0.203 6.079 1.431 1.00 93.56 85 ILE A O 1
ATOM 696 N N . GLU A 1 86 ? 2.047 6.636 0.273 1.00 91.81 86 GLU A N 1
ATOM 697 C CA . GLU A 1 86 ? 2.504 7.679 1.199 1.00 91.81 86 GLU A CA 1
ATOM 698 C C . GLU A 1 86 ? 1.470 8.815 1.301 1.00 91.81 86 GLU A C 1
ATOM 700 O O . GLU A 1 86 ? 1.090 9.194 2.410 1.00 91.81 86 GLU A O 1
ATOM 705 N N . CYS A 1 87 ? 0.902 9.244 0.169 1.00 91.62 87 CYS A N 1
ATOM 706 C CA . CYS A 1 87 ? -0.178 10.227 0.112 1.00 91.62 87 CYS A CA 1
ATOM 707 C C . CYS A 1 87 ? -1.419 9.774 0.897 1.00 91.62 87 CYS A C 1
ATOM 709 O O . CYS A 1 87 ? -1.955 10.533 1.701 1.00 91.62 87 CYS A O 1
ATOM 711 N N . ILE A 1 88 ? -1.852 8.517 0.749 1.00 92.94 88 ILE A N 1
ATOM 712 C CA . ILE A 1 88 ? -2.979 7.972 1.526 1.00 92.94 88 ILE A CA 1
ATOM 713 C C . ILE A 1 88 ? -2.688 8.009 3.028 1.00 92.94 88 ILE A C 1
ATOM 715 O O . ILE A 1 88 ? -3.568 8.366 3.813 1.00 92.94 88 ILE A O 1
ATOM 719 N N . PHE A 1 89 ? -1.470 7.659 3.451 1.00 92.31 89 PHE A N 1
ATOM 720 C CA . PHE A 1 89 ? -1.099 7.750 4.863 1.00 92.31 89 PHE A CA 1
ATOM 721 C C . PHE A 1 89 ? -1.119 9.194 5.376 1.00 92.31 89 PHE A C 1
ATOM 723 O O . PHE A 1 89 ? -1.618 9.413 6.482 1.00 92.31 89 PHE A O 1
ATOM 730 N N . GLY A 1 90 ? -0.627 10.159 4.594 1.00 91.69 90 GLY A N 1
ATOM 731 C CA . GLY A 1 90 ? -0.705 11.585 4.926 1.00 91.69 90 GLY A CA 1
ATOM 732 C C . GLY A 1 90 ? -2.154 12.050 5.088 1.00 91.69 90 GLY A C 1
ATOM 733 O O . GLY A 1 90 ? -2.527 12.544 6.152 1.00 91.69 90 GLY A O 1
ATOM 734 N N . ILE A 1 91 ? -3.015 11.750 4.109 1.00 91.12 91 ILE A N 1
ATOM 735 C CA . ILE A 1 91 ? -4.455 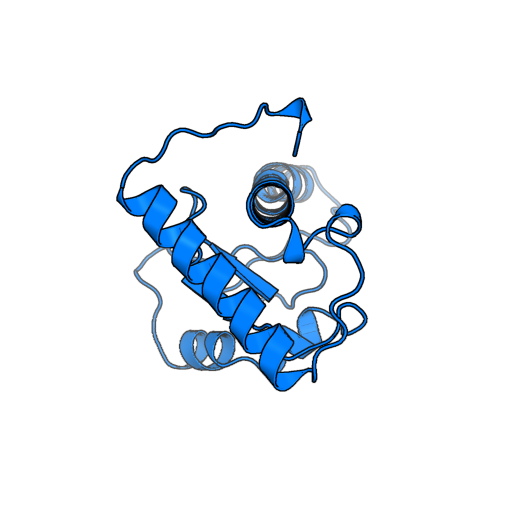12.064 4.140 1.00 91.12 91 ILE A CA 1
ATOM 736 C C . ILE A 1 91 ? -5.130 11.475 5.383 1.00 91.12 91 ILE A C 1
ATOM 738 O O . ILE A 1 91 ? -5.855 12.171 6.097 1.00 91.12 91 ILE A O 1
ATOM 742 N N . LEU A 1 92 ? -4.893 10.191 5.670 1.00 92.75 92 LEU A N 1
ATOM 743 C CA . LEU A 1 92 ? -5.491 9.528 6.828 1.00 92.75 92 LEU A CA 1
ATOM 744 C C . LEU A 1 92 ? -5.088 10.208 8.139 1.00 92.75 92 LEU A C 1
ATOM 746 O O . LEU A 1 92 ? -5.946 10.414 8.993 1.00 92.75 92 LEU A O 1
ATOM 750 N N . LYS A 1 93 ? -3.810 10.565 8.299 1.00 90.38 93 LYS A N 1
ATOM 751 C CA . LYS A 1 93 ? -3.300 11.246 9.497 1.00 90.38 93 LYS A CA 1
ATOM 752 C C . LYS A 1 93 ? -3.846 12.662 9.635 1.00 90.38 93 LYS A C 1
ATOM 754 O O . LYS A 1 93 ? -4.182 13.081 10.741 1.00 90.38 93 LYS A O 1
ATOM 759 N N . LEU A 1 94 ? -3.948 13.383 8.525 1.00 89.19 94 LEU A N 1
ATOM 760 C CA . LEU A 1 94 ? -4.413 14.760 8.511 1.00 89.19 94 LEU A CA 1
ATOM 761 C C . LEU A 1 94 ? -5.896 14.864 8.894 1.00 89.19 94 LEU A C 1
ATOM 763 O O . LEU A 1 94 ? -6.264 15.637 9.780 1.00 89.19 94 LEU A O 1
ATOM 767 N N . ILE A 1 95 ? -6.740 14.059 8.248 1.00 89.44 95 ILE A N 1
ATOM 768 C CA . ILE A 1 95 ? -8.192 14.077 8.455 1.00 89.44 95 ILE A CA 1
ATOM 769 C C . ILE A 1 95 ? -8.540 13.437 9.791 1.00 89.44 95 ILE A C 1
ATOM 771 O O . ILE A 1 95 ? -9.300 13.983 10.592 1.00 89.44 95 ILE A O 1
ATOM 775 N N . TRP A 1 96 ? -7.966 12.266 10.052 1.00 90.69 96 TRP A N 1
ATOM 776 C CA . TRP A 1 96 ? -8.200 11.524 11.276 1.00 90.69 96 TRP A CA 1
ATOM 777 C C . TRP A 1 96 ? -7.023 11.748 12.206 1.00 90.69 96 TRP A C 1
ATOM 779 O O . TRP A 1 96 ? -6.197 10.860 12.402 1.00 90.69 96 TRP A O 1
ATOM 789 N N . ARG A 1 97 ? -6.983 12.932 12.830 1.00 87.19 97 ARG A N 1
ATOM 790 C CA . ARG A 1 97 ? -5.900 13.345 13.742 1.00 87.19 97 ARG A CA 1
ATOM 791 C C . ARG A 1 97 ? -5.560 12.326 14.827 1.00 87.19 97 ARG A C 1
ATOM 793 O O . ARG A 1 97 ? -4.446 12.338 15.321 1.00 87.19 97 ARG A O 1
ATOM 800 N N . ILE A 1 98 ? -6.475 11.414 15.159 1.00 88.88 98 ILE A N 1
ATOM 801 C CA . ILE A 1 98 ? -6.231 10.281 16.067 1.00 88.88 98 ILE A CA 1
ATOM 802 C C . ILE A 1 98 ? -5.067 9.380 15.607 1.00 88.88 98 ILE A C 1
ATOM 804 O O . ILE A 1 98 ? -4.518 8.637 16.412 1.00 88.88 98 ILE A O 1
ATOM 808 N N . LEU A 1 99 ? -4.758 9.383 14.306 1.00 87.25 99 LEU A N 1
ATOM 809 C CA . LEU A 1 99 ? -3.676 8.628 13.673 1.00 87.25 99 LEU A CA 1
ATOM 810 C C . LEU A 1 99 ? -2.376 9.440 13.565 1.00 87.25 99 LEU A C 1
ATOM 812 O O . LEU A 1 99 ? -1.355 8.895 13.149 1.00 87.25 99 LEU A O 1
ATOM 816 N N . HIS A 1 100 ? -2.420 10.732 13.890 1.00 86.62 100 HIS A N 1
ATOM 817 C CA . HIS A 1 100 ? -1.282 11.638 13.867 1.00 86.62 100 HIS A CA 1
ATOM 818 C C . HIS A 1 100 ? -0.775 11.890 15.291 1.00 86.62 100 HIS A C 1
ATOM 820 O O . HIS A 1 100 ? -1.564 11.966 16.231 1.00 86.62 100 HIS A O 1
ATOM 826 N N . ASP A 1 101 ? 0.531 12.105 15.450 1.00 77.06 101 ASP A N 1
ATOM 827 C CA . ASP A 1 101 ? 1.152 12.302 16.769 1.00 77.06 101 ASP A CA 1
ATOM 828 C C . ASP A 1 101 ? 0.586 13.531 17.508 1.00 77.06 101 ASP A C 1
ATOM 830 O O . ASP A 1 101 ? 0.468 13.537 18.734 1.00 77.06 101 ASP A O 1
ATOM 834 N N . SER A 1 102 ? 0.148 14.558 16.768 1.00 76.62 102 SER A N 1
ATOM 835 C CA . SER A 1 102 ? -0.527 15.739 17.340 1.00 76.62 102 SER A CA 1
ATOM 836 C C . SER A 1 102 ? -1.920 15.452 17.912 1.00 76.62 102 SER A C 1
ATOM 838 O O . SER A 1 102 ? -2.420 16.247 18.705 1.00 76.62 102 SER A O 1
ATOM 840 N N . GLY A 1 103 ? -2.546 14.327 17.551 1.00 67.12 103 GLY A N 1
ATOM 841 C CA . GLY A 1 103 ? -3.767 13.832 18.191 1.00 67.12 103 GLY A CA 1
ATOM 842 C C . GLY A 1 103 ? -3.526 13.209 19.567 1.00 67.12 103 GLY A C 1
ATOM 843 O O . GLY A 1 103 ? -4.487 12.830 20.239 1.00 67.12 103 GLY A O 1
ATOM 844 N N . GLY A 1 104 ? -2.262 13.127 19.995 1.00 73.88 104 GLY A N 1
ATOM 845 C CA . GLY A 1 104 ? -1.835 12.528 21.250 1.00 73.88 104 GLY A CA 1
ATOM 846 C C . GLY A 1 104 ? -1.672 11.011 21.167 1.00 73.88 104 GLY A C 1
ATOM 847 O O . GLY A 1 104 ? -2.022 10.357 20.187 1.00 73.88 104 GLY A O 1
ATOM 848 N N . ASN A 1 105 ? -1.140 10.426 22.241 1.00 77.00 105 ASN A N 1
ATOM 849 C CA . ASN A 1 105 ? -0.975 8.979 22.332 1.00 77.00 105 ASN A CA 1
ATOM 850 C C . ASN A 1 105 ? -2.333 8.295 22.537 1.00 77.00 105 ASN A C 1
ATOM 852 O O . ASN A 1 105 ? -3.049 8.580 23.501 1.00 77.00 105 ASN A O 1
ATOM 856 N N . LEU A 1 106 ? -2.662 7.327 21.680 1.00 80.38 106 LEU A N 1
ATOM 857 C CA . LEU A 1 106 ? -3.832 6.471 21.867 1.00 80.38 106 LEU A CA 1
ATOM 858 C C . LEU A 1 106 ? -3.599 5.512 23.044 1.00 80.38 106 LEU A C 1
ATOM 860 O O . LEU A 1 106 ? -3.111 4.398 22.870 1.00 80.38 106 LEU A O 1
ATOM 864 N N . LEU A 1 107 ? -4.000 5.919 24.251 1.00 86.12 107 LEU A N 1
ATOM 865 C CA . LEU A 1 107 ? -3.931 5.112 25.481 1.00 86.12 107 LEU A CA 1
ATOM 866 C C . LEU A 1 107 ? -5.033 4.036 25.538 1.00 86.12 107 LEU A C 1
ATOM 868 O O . LEU A 1 107 ? -5.722 3.853 26.543 1.00 86.12 107 LEU A O 1
ATOM 872 N N . TYR A 1 108 ? -5.238 3.327 24.431 1.00 88.62 108 TYR A N 1
ATOM 873 C CA . TYR A 1 108 ? -6.211 2.252 24.312 1.00 88.62 108 TYR A CA 1
ATOM 874 C C . TYR A 1 108 ? -5.519 0.899 24.185 1.00 88.62 108 TYR A C 1
ATOM 876 O O . TYR A 1 108 ? -4.389 0.786 23.719 1.00 88.62 108 TYR A O 1
ATOM 884 N N . LYS A 1 109 ? -6.236 -0.169 24.549 1.00 92.38 109 LYS A N 1
ATOM 885 C CA . LYS A 1 109 ? -5.775 -1.533 24.263 1.00 92.38 109 LYS A CA 1
ATOM 886 C C . LYS A 1 109 ? -5.566 -1.702 22.746 1.00 92.38 109 LYS A C 1
ATOM 888 O O . LYS A 1 109 ? -6.394 -1.189 21.985 1.00 92.38 109 LYS A O 1
ATOM 893 N N . PRO A 1 110 ? -4.566 -2.488 22.298 1.00 90.69 110 PRO A N 1
ATOM 894 C CA . PRO A 1 110 ? -4.294 -2.700 20.872 1.00 90.69 110 PRO A CA 1
ATOM 895 C C . PRO A 1 110 ? -5.529 -3.111 20.061 1.00 90.69 110 PRO A C 1
ATOM 897 O O . PRO A 1 110 ? -5.762 -2.599 18.972 1.00 90.69 110 PRO A O 1
ATOM 900 N N . SER A 1 111 ? -6.402 -3.945 20.632 1.00 93.31 111 SER A N 1
ATOM 901 C CA . SER A 1 111 ? -7.655 -4.367 19.992 1.00 93.31 111 SER A CA 1
ATOM 902 C C . SER A 1 111 ? -8.612 -3.214 19.669 1.00 93.31 111 SER A C 1
ATOM 904 O O . SER A 1 111 ? -9.347 -3.284 18.685 1.00 93.31 111 SER A O 1
ATOM 906 N N . LYS A 1 112 ? -8.619 -2.143 20.470 1.00 93.75 112 LYS A N 1
ATOM 907 C CA . LYS A 1 112 ? -9.411 -0.937 20.204 1.00 93.75 112 LYS A CA 1
ATOM 908 C C . LYS A 1 112 ? -8.719 -0.033 19.185 1.00 93.75 112 LYS A C 1
ATOM 910 O O . LYS A 1 112 ? -9.404 0.496 18.318 1.00 93.75 112 LYS A O 1
ATOM 915 N N . ILE A 1 113 ? -7.392 0.090 19.241 1.00 91.62 113 ILE A N 1
ATOM 916 C CA . ILE A 1 113 ? -6.609 0.852 18.251 1.00 91.62 113 ILE A CA 1
ATOM 917 C C . ILE A 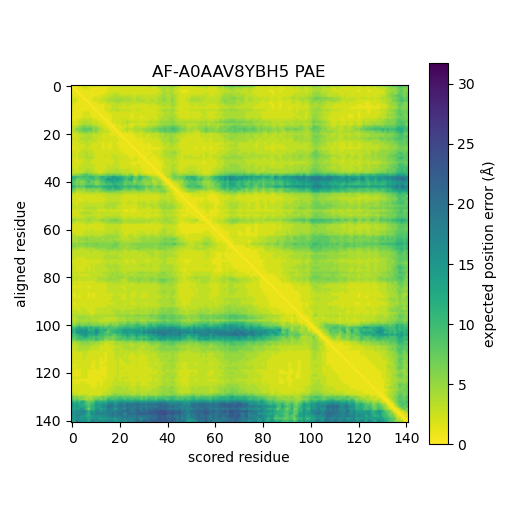1 113 ? -6.813 0.274 16.848 1.00 91.62 113 ILE A C 1
ATOM 919 O O . ILE A 1 113 ? -7.124 1.017 15.924 1.00 91.62 113 ILE A O 1
ATOM 923 N N . ILE A 1 114 ? -6.746 -1.053 16.702 1.00 93.75 114 ILE A N 1
ATOM 924 C CA . ILE A 1 114 ? -7.005 -1.733 15.426 1.00 93.75 114 ILE A CA 1
ATOM 925 C C . ILE A 1 114 ? -8.385 -1.347 14.884 1.00 93.75 114 ILE A C 1
ATOM 927 O O . ILE A 1 114 ? -8.496 -0.944 13.732 1.00 93.75 114 ILE A O 1
ATOM 931 N N . LYS A 1 115 ? -9.434 -1.403 15.715 1.00 95.50 115 LYS A N 1
ATOM 932 C CA . LYS A 1 115 ? -10.792 -1.010 15.301 1.00 95.50 115 LYS A CA 1
ATOM 933 C C . LYS A 1 115 ? -10.859 0.448 14.850 1.00 95.50 115 LYS A C 1
ATOM 935 O O . LYS A 1 115 ? -11.497 0.726 13.846 1.00 95.50 115 LYS A O 1
ATOM 940 N N . LEU A 1 116 ? -10.190 1.358 15.558 1.00 94.69 116 LEU A N 1
ATOM 941 C CA . LEU A 1 116 ? -10.136 2.773 15.186 1.00 94.69 116 LEU A CA 1
ATOM 942 C C . LEU A 1 116 ? -9.461 2.977 13.822 1.00 94.69 116 LEU A C 1
ATOM 944 O O . LEU A 1 116 ? -10.020 3.673 12.982 1.00 94.69 116 LEU A O 1
ATOM 948 N N . ILE A 1 117 ? -8.328 2.312 13.572 1.00 94.25 117 ILE A N 1
ATOM 949 C CA . ILE A 1 117 ? -7.638 2.354 12.272 1.00 94.25 117 ILE A CA 1
ATOM 950 C C . ILE A 1 117 ? -8.565 1.861 11.154 1.00 94.25 117 ILE A C 1
ATOM 952 O O . ILE A 1 117 ? -8.701 2.528 10.130 1.00 94.25 117 ILE A O 1
ATOM 956 N N . ILE A 1 118 ? -9.240 0.724 11.359 1.00 96.06 118 ILE A N 1
ATOM 957 C CA . ILE A 1 118 ? -10.195 0.185 10.382 1.00 96.06 118 ILE A CA 1
ATOM 958 C C . ILE A 1 118 ? -11.345 1.170 10.138 1.00 96.06 118 ILE A C 1
ATOM 960 O O . ILE A 1 118 ? -11.689 1.416 8.985 1.00 96.06 118 ILE A O 1
ATOM 964 N N . CYS A 1 119 ? -11.895 1.793 11.185 1.00 96.69 119 CYS A N 1
ATOM 965 C CA . CYS A 1 119 ? -12.924 2.821 11.034 1.00 96.69 119 CYS A CA 1
ATOM 966 C C . CYS A 1 119 ? -12.435 4.009 10.192 1.00 96.69 119 CYS A C 1
ATOM 968 O O . CYS A 1 119 ? -13.146 4.428 9.284 1.00 96.69 119 CYS A O 1
ATOM 970 N N . CYS A 1 120 ? -11.227 4.528 10.436 1.00 95.56 120 CYS A N 1
ATOM 971 C CA . CYS A 1 120 ? -10.651 5.619 9.641 1.00 95.56 120 CYS A CA 1
ATOM 972 C C . CYS A 1 120 ? -10.510 5.244 8.158 1.00 95.56 120 CYS A C 1
ATOM 974 O O . CYS A 1 120 ? -10.847 6.041 7.286 1.00 95.56 120 CYS A O 1
ATOM 976 N N . VAL A 1 121 ? -10.074 4.014 7.866 1.00 96.62 121 VAL A N 1
ATOM 977 C CA . VAL A 1 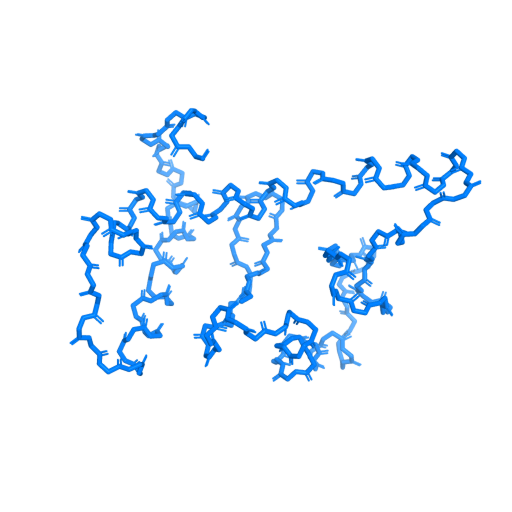121 ? -9.977 3.484 6.496 1.00 96.62 121 VAL A CA 1
ATOM 978 C C . VAL A 1 121 ? -11.354 3.362 5.835 1.00 96.62 121 VAL A C 1
ATOM 980 O O . VAL A 1 121 ? -11.528 3.762 4.684 1.00 96.62 121 VAL A O 1
ATOM 983 N N . MET A 1 122 ? -12.357 2.856 6.556 1.00 96.75 122 MET A N 1
ATOM 984 C CA . MET A 1 122 ? -13.728 2.765 6.045 1.00 96.75 122 MET A CA 1
ATOM 985 C C . MET A 1 122 ? -14.311 4.150 5.751 1.00 96.75 122 MET A C 1
ATOM 987 O O . MET A 1 122 ? -14.887 4.363 4.686 1.00 96.75 122 MET A O 1
ATOM 991 N N . LEU A 1 123 ? -14.129 5.103 6.668 1.00 96.00 123 LEU A N 1
ATOM 992 C CA . LEU A 1 123 ? -14.592 6.478 6.495 1.00 96.00 123 LEU A CA 1
ATOM 993 C C . LEU A 1 123 ? -13.870 7.181 5.340 1.00 96.00 123 LEU A C 1
ATOM 995 O O . LEU A 1 123 ? -14.508 7.913 4.591 1.00 96.00 123 LEU A O 1
ATOM 999 N N . HIS A 1 124 ? -12.574 6.927 5.141 1.00 95.00 124 HIS A N 1
ATOM 1000 C CA . HIS A 1 124 ? -11.831 7.407 3.970 1.00 95.00 124 HIS A CA 1
ATOM 1001 C C . HIS A 1 124 ? -12.455 6.925 2.657 1.00 95.00 124 HIS A C 1
ATOM 1003 O O . HIS A 1 124 ? -12.737 7.731 1.772 1.00 95.00 124 HIS A O 1
ATOM 1009 N N . ASN A 1 125 ? -12.770 5.634 2.553 1.00 96.00 125 ASN A N 1
ATOM 1010 C CA . ASN A 1 125 ? -13.436 5.095 1.368 1.00 96.00 125 ASN A CA 1
ATOM 1011 C C . ASN A 1 125 ? -14.838 5.685 1.150 1.00 96.00 125 ASN A C 1
ATOM 1013 O O . ASN A 1 125 ? -15.218 5.926 0.005 1.00 96.00 125 ASN A O 1
ATOM 1017 N N . ILE A 1 126 ? -15.598 5.939 2.222 1.00 95.50 126 ILE A N 1
ATOM 1018 C CA . ILE A 1 126 ? -16.894 6.634 2.143 1.00 95.50 126 ILE A CA 1
ATOM 1019 C C . ILE A 1 126 ? -16.694 8.062 1.617 1.00 95.50 126 ILE A C 1
ATOM 1021 O O . ILE A 1 126 ? -17.428 8.486 0.727 1.00 95.50 126 ILE A O 1
ATOM 1025 N N . ARG A 1 127 ? -15.672 8.788 2.095 1.00 92.94 127 ARG A N 1
ATOM 1026 C CA . ARG A 1 127 ? -15.348 10.134 1.593 1.00 92.94 127 ARG A CA 1
ATOM 1027 C C . ARG A 1 127 ? -15.071 10.131 0.089 1.00 92.94 127 ARG A C 1
ATOM 1029 O O . ARG A 1 127 ? -15.632 10.966 -0.616 1.00 92.94 127 ARG A O 1
ATOM 1036 N N . ILE A 1 128 ? -14.280 9.170 -0.397 1.00 92.81 128 ILE A N 1
ATOM 1037 C CA . ILE A 1 128 ? -14.009 8.998 -1.834 1.00 92.81 128 ILE A CA 1
ATOM 1038 C C . ILE A 1 128 ? -15.300 8.690 -2.600 1.00 92.81 128 ILE A C 1
ATOM 1040 O O . ILE A 1 128 ? -15.584 9.333 -3.603 1.00 92.81 128 ILE A O 1
ATOM 1044 N N . ALA A 1 129 ? -16.112 7.742 -2.123 1.00 94.00 129 ALA A N 1
ATOM 1045 C CA . ALA A 1 129 ? -17.335 7.324 -2.813 1.00 94.00 129 ALA A CA 1
ATOM 1046 C C . ALA A 1 129 ? -18.362 8.459 -2.975 1.00 94.00 129 ALA A C 1
ATOM 1048 O O . ALA A 1 129 ? -19.120 8.473 -3.943 1.00 94.00 129 ALA A O 1
ATOM 1049 N N . HIS A 1 130 ? -18.379 9.406 -2.038 1.00 93.69 130 HIS A N 1
ATOM 1050 C CA . HIS A 1 130 ? -19.273 10.561 -2.050 1.00 93.69 130 HIS A CA 1
ATOM 1051 C C . HIS A 1 130 ? -18.626 11.843 -2.602 1.00 93.69 130 HIS A C 1
ATOM 1053 O O . HIS A 1 130 ? -19.264 12.892 -2.555 1.00 93.69 130 HIS A O 1
ATOM 1059 N N . ASN A 1 131 ? -17.398 11.776 -3.133 1.00 87.44 131 ASN A N 1
ATOM 1060 C CA . ASN A 1 131 ? -16.647 12.928 -3.647 1.00 87.44 131 ASN A CA 1
ATOM 1061 C C . ASN A 1 131 ? -16.581 14.099 -2.65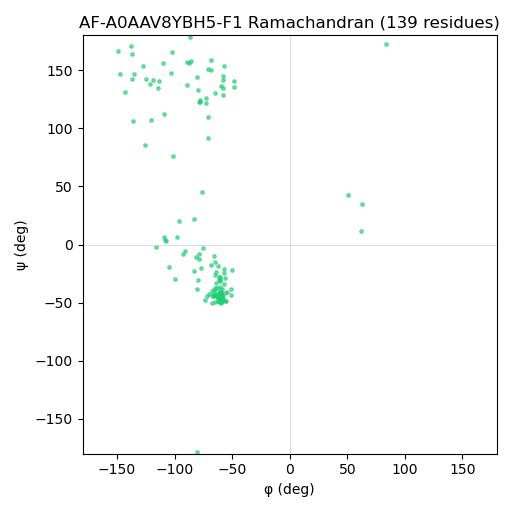0 1.00 87.44 131 ASN A C 1
ATOM 1063 O O . ASN A 1 131 ? -16.761 15.258 -3.026 1.00 87.44 131 ASN A O 1
ATOM 1067 N N . PHE A 1 132 ? -16.355 13.803 -1.364 1.00 85.06 132 PHE A N 1
ATOM 1068 C CA . PHE A 1 132 ? -16.131 14.865 -0.384 1.00 85.06 132 PHE A CA 1
ATOM 1069 C C . PHE A 1 132 ? -14.897 15.684 -0.787 1.00 85.06 132 PHE A C 1
ATOM 1071 O O . PHE A 1 132 ? -13.880 15.083 -1.146 1.00 85.06 132 PHE A O 1
ATOM 1078 N N . PRO A 1 133 ? -14.955 17.025 -0.705 1.00 75.75 133 PRO A N 1
ATOM 1079 C CA . PRO A 1 133 ? -13.826 17.868 -1.068 1.00 75.75 133 PRO A CA 1
ATOM 1080 C C . PRO A 1 133 ? -12.587 17.524 -0.228 1.00 75.75 133 PRO A C 1
ATOM 1082 O O . PRO A 1 133 ? -12.674 17.200 0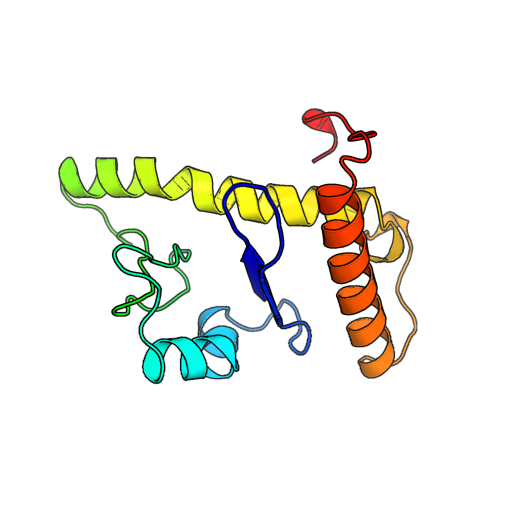.963 1.00 75.75 133 PRO A O 1
ATOM 1085 N N . GLU A 1 134 ? -11.419 17.558 -0.868 1.00 70.75 134 GLU A N 1
ATOM 1086 C CA . GLU A 1 134 ? -10.140 17.507 -0.164 1.00 70.75 134 GLU A CA 1
ATOM 1087 C C . GLU A 1 134 ? -9.969 18.856 0.555 1.00 70.75 134 GLU A C 1
ATOM 1089 O O . GLU A 1 134 ? -9.818 19.892 -0.081 1.00 70.75 134 GLU A O 1
ATOM 1094 N N . GLU A 1 135 ? -10.064 18.870 1.887 1.00 67.06 135 GLU A N 1
ATOM 1095 C CA . GLU A 1 135 ? -9.875 20.088 2.701 1.00 67.06 135 GLU A CA 1
ATOM 1096 C C . GLU A 1 135 ? -8.385 20.373 2.978 1.00 67.06 135 GLU A C 1
ATOM 1098 O O . GLU A 1 135 ? -8.040 21.030 3.958 1.00 67.06 135 GLU A O 1
ATOM 1103 N N . TYR A 1 136 ? -7.493 19.828 2.151 1.00 67.75 136 TYR A N 1
ATOM 1104 C CA . TYR A 1 136 ? -6.054 19.797 2.378 1.00 67.75 136 TYR A CA 1
ATOM 1105 C C . TYR A 1 136 ? -5.282 20.132 1.112 1.00 67.75 136 TYR A C 1
ATOM 1107 O O . TYR A 1 136 ? -5.678 19.740 0.016 1.00 67.75 136 TYR A O 1
ATOM 1115 N N . ASN A 1 137 ? -4.182 20.864 1.262 1.00 60.91 137 ASN A N 1
ATOM 1116 C CA . ASN A 1 137 ? -3.284 21.173 0.158 1.00 60.91 137 ASN A CA 1
ATOM 1117 C C . ASN A 1 137 ? -2.260 20.047 -0.032 1.00 60.91 137 ASN A C 1
ATOM 1119 O O . ASN A 1 137 ? -1.935 19.327 0.907 1.00 60.91 137 ASN A O 1
ATOM 1123 N N . GLU A 1 138 ? -1.670 19.941 -1.228 1.00 56.62 138 GLU A N 1
ATOM 1124 C CA . GLU A 1 138 ? -0.556 19.007 -1.493 1.00 56.62 138 GLU A CA 1
ATOM 1125 C C . GLU A 1 138 ? 0.649 19.226 -0.558 1.00 56.62 138 GLU A C 1
ATOM 1127 O O . GLU A 1 138 ? 1.435 18.311 -0.353 1.00 56.62 138 GLU A O 1
ATOM 1132 N N . TYR A 1 139 ? 0.772 20.417 0.040 1.00 60.22 139 TYR A N 1
ATOM 1133 C CA . TYR A 1 139 ? 1.805 20.749 1.027 1.00 60.22 139 TYR A CA 1
ATOM 1134 C C . TYR A 1 139 ? 1.515 20.225 2.443 1.00 60.22 139 TYR A C 1
ATOM 1136 O O . TYR A 1 139 ? 2.403 20.273 3.292 1.00 60.22 139 TYR A O 1
ATOM 1144 N N . ASP A 1 140 ? 0.289 19.767 2.707 1.00 59.16 140 ASP A N 1
ATOM 1145 C CA . ASP A 1 140 ? -0.134 19.238 4.008 1.00 59.16 140 ASP A CA 1
ATOM 1146 C C . ASP A 1 140 ? 0.069 17.708 4.121 1.00 59.16 140 ASP A C 1
ATOM 1148 O O . ASP A 1 140 ? -0.183 17.137 5.187 1.00 59.16 140 ASP A O 1
ATOM 1152 N N . ILE A 1 141 ? 0.478 17.043 3.028 1.00 56.94 141 ILE A N 1
ATOM 1153 C CA . ILE A 1 141 ? 0.580 15.578 2.877 1.00 56.94 141 ILE A CA 1
ATOM 1154 C C . ILE A 1 141 ? 2.027 15.095 2.992 1.00 56.94 141 ILE A C 1
ATOM 1156 O O . ILE A 1 141 ? 2.905 15.664 2.306 1.00 56.94 141 ILE A O 1
#

Organism: NCBI:txid1586634